Protein AF-A0A7C4B6D2-F1 (afdb_monomer_lite)

Radius of gyration: 28.04 Å; chains: 1; bounding box: 77×52×57 Å

Foldseek 3Di:
DFAPPDDDVNHTFDFQQDKDAAPPQDDPPDDDAPDDAPSIKGFHFAAQADDDPNTHTHAFQGWIFGRDPPDTDRPDTDHDDDDDHDHHPPPDPPPPPDPDPPVVVCVVPVPDDPPPPPPPPDDDDDD

Structure (mmCIF, N/CA/C/O backbone):
data_AF-A0A7C4B6D2-F1
#
_entry.id   AF-A0A7C4B6D2-F1
#
loop_
_atom_site.group_PDB
_atom_site.id
_atom_site.type_symbol
_atom_site.label_atom_id
_atom_site.label_alt_id
_atom_site.label_comp_id
_atom_site.label_asym_id
_atom_site.label_entity_id
_atom_site.label_seq_id
_atom_site.pdbx_PDB_ins_code
_atom_site.Cartn_x
_atom_site.Cartn_y
_atom_site.Cartn_z
_atom_site.occupancy
_atom_site.B_iso_or_equiv
_atom_site.auth_seq_id
_atom_site.auth_comp_id
_atom_site.auth_asym_id
_atom_site.auth_atom_id
_atom_site.pdbx_PDB_model_num
ATOM 1 N N . ASN A 1 1 ? 10.172 4.497 3.720 1.00 86.62 1 ASN A N 1
ATOM 2 C CA . ASN A 1 1 ? 9.063 5.430 4.015 1.00 86.62 1 ASN A CA 1
ATOM 3 C C . ASN A 1 1 ? 7.907 4.630 4.602 1.00 86.62 1 ASN A C 1
ATOM 5 O O . ASN A 1 1 ? 7.145 4.044 3.848 1.00 86.62 1 ASN A O 1
ATOM 9 N N . LEU A 1 2 ? 7.855 4.500 5.924 1.00 96.38 2 LEU A N 1
ATOM 10 C CA . LEU A 1 2 ? 6.831 3.756 6.673 1.00 96.38 2 LEU A CA 1
ATOM 11 C C . LEU A 1 2 ? 6.371 4.638 7.842 1.00 96.38 2 LEU A C 1
ATOM 13 O O . LEU A 1 2 ? 7.036 5.631 8.148 1.00 96.38 2 LEU A O 1
ATOM 17 N N . SER A 1 3 ? 5.253 4.298 8.480 1.00 97.19 3 SER A N 1
ATOM 18 C CA . SER A 1 3 ? 4.819 4.985 9.702 1.00 97.19 3 SER A CA 1
ATOM 19 C C . SER A 1 3 ? 5.850 4.819 10.826 1.00 97.19 3 SER A C 1
ATOM 21 O O . SER A 1 3 ? 6.390 3.735 11.014 1.00 97.19 3 SER A O 1
ATOM 23 N N . SER A 1 4 ? 6.131 5.878 11.584 1.00 96.62 4 SER A N 1
ATOM 24 C CA . SER A 1 4 ? 7.068 5.839 12.719 1.00 96.62 4 SER A CA 1
ATOM 25 C C . SER A 1 4 ? 6.418 5.423 14.042 1.00 96.62 4 SER A C 1
ATOM 27 O O . SER A 1 4 ? 7.124 5.105 14.994 1.00 96.62 4 SER A O 1
ATOM 29 N N . ASN A 1 5 ? 5.089 5.455 14.118 1.00 96.69 5 ASN A N 1
ATOM 30 C CA . ASN A 1 5 ? 4.327 5.339 15.363 1.00 96.69 5 ASN A CA 1
ATOM 31 C C . ASN A 1 5 ? 3.105 4.416 15.259 1.00 96.69 5 ASN A C 1
ATOM 33 O O . ASN A 1 5 ? 2.573 4.009 16.289 1.00 96.69 5 ASN A O 1
ATOM 37 N N . VAL A 1 6 ? 2.657 4.066 14.052 1.00 96.88 6 VAL A N 1
ATOM 38 C CA . VAL A 1 6 ? 1.595 3.079 13.848 1.00 96.88 6 VAL A CA 1
ATOM 39 C C . VAL A 1 6 ? 2.225 1.772 13.401 1.00 96.88 6 VAL A C 1
ATOM 41 O O . VAL A 1 6 ? 2.854 1.689 12.343 1.00 96.88 6 VAL A O 1
ATOM 44 N N . PHE A 1 7 ? 2.026 0.744 14.219 1.00 97.81 7 PHE A N 1
ATOM 45 C CA . PHE A 1 7 ? 2.547 -0.592 13.985 1.00 97.81 7 PHE A CA 1
ATOM 46 C C . PHE A 1 7 ? 1.395 -1.565 13.745 1.00 97.81 7 PHE A C 1
ATOM 48 O O . PHE A 1 7 ? 0.443 -1.615 14.521 1.00 97.81 7 PHE A O 1
ATOM 55 N N . ILE A 1 8 ? 1.497 -2.365 12.688 1.00 96.69 8 ILE A N 1
ATOM 56 C CA . ILE A 1 8 ? 0.606 -3.491 12.410 1.00 96.69 8 ILE A CA 1
ATOM 57 C C . ILE A 1 8 ? 1.403 -4.753 12.712 1.00 96.69 8 ILE A C 1
ATOM 59 O O . ILE A 1 8 ? 2.448 -4.991 12.110 1.00 96.69 8 ILE A O 1
ATOM 63 N N . GLU A 1 9 ? 0.946 -5.522 13.701 1.00 96.69 9 GLU A N 1
ATOM 64 C CA . GLU A 1 9 ? 1.646 -6.724 14.184 1.00 96.69 9 GLU A CA 1
ATOM 65 C C . GLU A 1 9 ? 3.117 -6.458 14.562 1.00 96.69 9 GLU A C 1
ATOM 67 O O . GLU A 1 9 ? 4.019 -7.235 14.258 1.00 96.69 9 GLU A O 1
ATOM 72 N N . GLY A 1 10 ? 3.371 -5.313 15.204 1.00 96.62 10 GLY A N 1
ATOM 73 C CA . GLY A 1 10 ? 4.712 -4.910 15.636 1.00 96.62 10 GLY A CA 1
ATOM 74 C C . GLY A 1 10 ? 5.618 -4.382 14.518 1.00 96.62 10 GLY A C 1
ATOM 75 O O . GLY A 1 10 ? 6.760 -4.021 14.793 1.00 96.62 10 GLY A O 1
ATOM 76 N N . LYS A 1 11 ? 5.136 -4.289 13.270 1.00 96.94 11 LYS A N 1
ATOM 77 C CA . LYS A 1 11 ? 5.890 -3.733 12.137 1.00 96.94 11 LYS A CA 1
ATOM 78 C C . LYS A 1 11 ? 5.353 -2.360 11.728 1.00 96.94 11 LYS A C 1
ATOM 80 O O . LYS A 1 11 ? 4.138 -2.178 11.723 1.00 96.94 11 LYS A O 1
ATOM 85 N N . PRO A 1 12 ? 6.221 -1.405 11.351 1.00 97.88 12 PRO A N 1
ATOM 86 C CA . PRO A 1 12 ? 5.804 -0.109 10.820 1.00 97.88 12 PRO A CA 1
ATOM 87 C C . PRO A 1 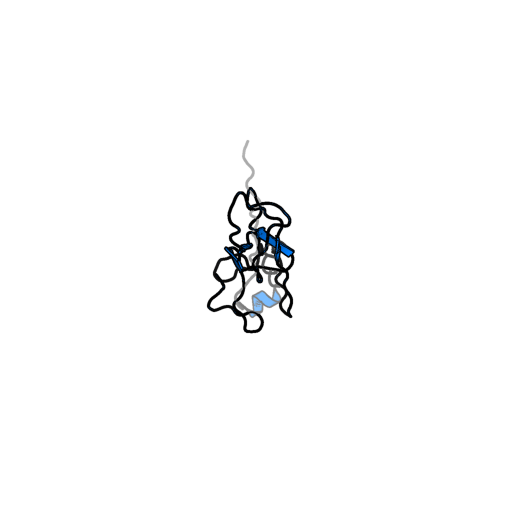12 ? 4.778 -0.240 9.689 1.00 97.88 12 PRO A C 1
ATOM 89 O O . PRO A 1 12 ? 5.027 -0.929 8.697 1.00 97.88 12 PRO A O 1
ATOM 92 N N . ALA A 1 13 ? 3.633 0.427 9.820 1.00 97.88 13 ALA A N 1
ATOM 93 C CA . ALA A 1 13 ? 2.576 0.356 8.821 1.00 97.88 13 ALA A CA 1
ATOM 94 C C . ALA A 1 13 ? 2.987 1.038 7.50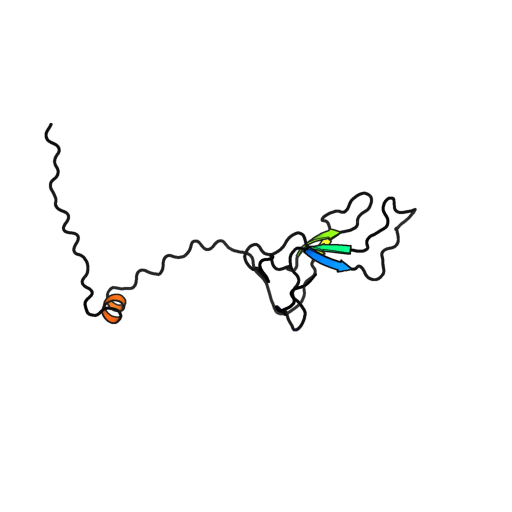3 1.00 97.88 13 ALA A C 1
ATOM 96 O O . ALA A 1 13 ? 3.576 2.126 7.500 1.00 97.88 13 ALA A O 1
ATOM 97 N N . ALA A 1 14 ? 2.648 0.407 6.378 1.00 98.12 14 ALA A N 1
ATOM 98 C CA . ALA A 1 14 ? 2.846 0.964 5.045 1.00 98.12 14 ALA A CA 1
ATOM 99 C C . ALA A 1 14 ? 1.671 1.863 4.633 1.00 98.12 14 ALA A C 1
ATOM 101 O O . ALA A 1 14 ? 0.514 1.622 4.983 1.00 98.12 14 ALA A O 1
ATOM 102 N N . THR A 1 15 ? 1.975 2.901 3.863 1.00 98.00 15 THR A N 1
ATOM 103 C CA . THR A 1 15 ? 1.017 3.883 3.347 1.00 98.00 15 THR A CA 1
ATOM 104 C C . THR A 1 15 ? 1.334 4.206 1.891 1.00 98.00 15 THR A C 1
ATOM 106 O O . THR A 1 15 ? 2.325 3.732 1.324 1.00 98.00 15 THR A O 1
ATOM 109 N N . VAL A 1 16 ? 0.508 5.028 1.249 1.00 97.81 16 VAL A N 1
ATOM 110 C CA . VAL A 1 16 ? 0.860 5.602 -0.055 1.00 97.81 16 VAL A CA 1
ATOM 111 C C . VAL A 1 16 ? 2.210 6.325 0.032 1.00 97.81 16 VAL A C 1
ATOM 113 O O . VAL A 1 16 ? 2.495 7.070 0.973 1.00 97.81 16 VAL A O 1
ATOM 116 N N . ASN A 1 17 ? 3.045 6.104 -0.984 1.00 97.25 17 ASN A N 1
ATOM 117 C CA . ASN A 1 17 ? 4.465 6.457 -1.074 1.00 97.25 17 ASN A CA 1
ATOM 118 C C . ASN A 1 17 ? 5.429 5.615 -0.225 1.00 97.25 17 ASN A C 1
ATOM 120 O O . ASN A 1 17 ? 6.624 5.932 -0.184 1.00 97.25 17 ASN A O 1
ATOM 124 N N . SER A 1 18 ? 4.979 4.541 0.426 1.00 98.19 18 SER A N 1
ATOM 125 C CA . SER A 1 18 ? 5.900 3.516 0.923 1.00 98.19 18 SER A CA 1
ATOM 126 C C . SER A 1 18 ? 6.641 2.840 -0.230 1.00 98.19 18 SER A C 1
ATOM 128 O O . SER A 1 18 ? 6.117 2.719 -1.338 1.00 98.19 18 SER A O 1
ATOM 130 N N . ILE A 1 19 ? 7.885 2.435 0.040 1.00 96.81 19 ILE A N 1
ATOM 131 C CA . ILE A 1 19 ? 8.805 1.866 -0.950 1.00 96.81 19 ILE A CA 1
ATOM 132 C C . ILE A 1 19 ? 9.134 0.436 -0.534 1.00 96.81 19 ILE A C 1
ATOM 134 O O . ILE A 1 19 ? 9.568 0.212 0.596 1.00 96.81 19 ILE A O 1
ATOM 138 N N . ALA A 1 20 ? 8.950 -0.496 -1.460 1.00 93.50 20 ALA A N 1
ATOM 139 C CA . ALA A 1 20 ? 9.509 -1.836 -1.415 1.00 93.50 20 ALA A CA 1
ATOM 140 C C . ALA A 1 20 ? 10.785 -1.875 -2.263 1.00 93.50 20 ALA A C 1
ATOM 142 O O . ALA A 1 20 ? 10.846 -1.246 -3.321 1.00 93.50 20 ALA A O 1
ATOM 143 N N . ILE A 1 21 ? 11.790 -2.613 -1.798 1.00 92.44 21 ILE A N 1
ATOM 144 C CA . ILE A 1 21 ? 13.038 -2.844 -2.528 1.00 92.44 21 ILE A CA 1
ATOM 145 C C . ILE A 1 21 ? 13.039 -4.305 -2.962 1.00 92.44 21 ILE A C 1
ATOM 147 O O . ILE A 1 21 ? 12.874 -5.200 -2.132 1.00 92.44 21 ILE A O 1
ATOM 151 N N . ASN A 1 22 ? 13.198 -4.545 -4.258 1.00 87.88 22 ASN A N 1
ATOM 152 C CA . ASN A 1 22 ? 13.299 -5.888 -4.800 1.00 87.88 22 ASN A CA 1
ATOM 153 C C . ASN A 1 22 ? 14.602 -6.546 -4.329 1.00 87.88 22 ASN A C 1
ATOM 155 O O . ASN A 1 22 ? 15.672 -5.944 -4.422 1.00 87.88 22 ASN A O 1
ATOM 159 N N . THR A 1 23 ? 14.507 -7.769 -3.809 1.00 83.69 23 THR A N 1
ATOM 160 C CA . THR A 1 23 ? 15.654 -8.549 -3.328 1.00 83.69 23 THR A CA 1
ATOM 161 C C . THR A 1 23 ? 15.471 -10.012 -3.753 1.00 83.69 23 THR A C 1
ATOM 163 O O . THR A 1 23 ? 14.515 -10.637 -3.292 1.00 83.69 23 THR A O 1
ATOM 166 N N . PRO A 1 24 ? 16.356 -10.580 -4.597 1.00 82.06 24 PRO A N 1
ATOM 167 C CA . PRO A 1 24 ? 17.528 -9.945 -5.209 1.00 82.06 24 PRO A CA 1
ATOM 168 C C . PRO A 1 24 ? 17.147 -8.885 -6.266 1.00 82.06 24 PRO A C 1
ATOM 170 O O . PRO A 1 24 ? 16.022 -8.906 -6.771 1.00 82.06 24 PRO A O 1
ATOM 173 N N . PRO A 1 25 ? 18.062 -7.959 -6.619 1.00 79.88 25 PRO A N 1
ATOM 174 C CA . PRO A 1 25 ? 17.876 -7.058 -7.755 1.00 79.88 25 PRO A CA 1
ATOM 175 C C . PRO A 1 25 ? 17.514 -7.847 -9.015 1.00 79.88 25 PRO A C 1
ATOM 177 O O . PRO A 1 25 ? 18.101 -8.902 -9.266 1.00 79.88 25 PRO A O 1
ATOM 180 N N . HIS A 1 26 ? 16.542 -7.375 -9.798 1.00 71.81 26 HIS A N 1
ATOM 181 C CA . HIS A 1 26 ? 16.168 -8.112 -11.001 1.00 71.81 26 HIS A CA 1
ATOM 182 C C . HIS A 1 26 ? 17.235 -7.919 -12.089 1.00 71.81 26 HIS A C 1
ATOM 184 O O . HIS A 1 26 ? 17.832 -6.851 -12.227 1.00 71.81 26 HIS A O 1
ATOM 190 N N . ILE A 1 27 ? 17.472 -8.978 -12.855 1.00 71.44 27 ILE A N 1
ATOM 191 C CA . ILE A 1 27 ? 18.415 -9.032 -13.977 1.00 71.44 27 ILE A CA 1
ATOM 192 C C . ILE A 1 27 ? 17.567 -9.008 -15.258 1.00 71.44 27 ILE A C 1
ATOM 194 O O . ILE A 1 27 ? 16.475 -9.589 -15.248 1.00 71.44 27 ILE A O 1
ATOM 198 N N . PRO A 1 28 ? 17.990 -8.328 -16.339 1.00 68.38 28 PRO A N 1
ATOM 199 C CA . PRO A 1 28 ? 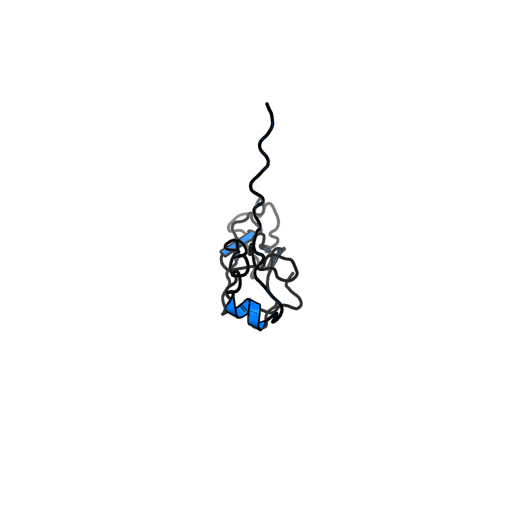17.167 -8.252 -17.533 1.00 68.38 28 PRO A CA 1
ATOM 200 C C . PRO A 1 28 ? 17.004 -9.662 -18.125 1.00 68.38 28 PRO A C 1
ATOM 202 O O . PRO A 1 28 ? 17.991 -10.396 -18.215 1.00 68.38 28 PRO A O 1
ATOM 205 N N . PRO A 1 29 ? 15.786 -10.062 -18.539 1.00 69.00 29 PRO A N 1
ATOM 206 C CA . PRO A 1 29 ? 15.543 -11.381 -19.130 1.00 69.00 29 PRO A CA 1
ATOM 207 C C . PRO A 1 29 ? 16.291 -11.587 -20.461 1.00 69.00 29 PRO A C 1
ATOM 209 O O . PRO A 1 29 ? 16.457 -12.720 -20.904 1.00 69.00 29 PRO A O 1
ATOM 212 N N . GLY A 1 30 ? 16.778 -10.506 -21.077 1.00 69.38 30 GLY A N 1
ATOM 213 C CA . GLY A 1 30 ? 17.708 -10.508 -22.201 1.00 69.38 30 GLY A CA 1
ATOM 214 C C . GLY A 1 30 ? 18.132 -9.082 -22.564 1.00 69.38 30 GLY A C 1
ATOM 215 O O . GLY A 1 30 ? 17.399 -8.130 -22.301 1.00 69.38 30 GLY A O 1
ATOM 216 N N . GLY A 1 31 ? 19.314 -8.929 -23.167 1.00 75.00 31 GLY A N 1
ATOM 217 C CA . GLY A 1 31 ? 19.853 -7.625 -23.568 1.00 75.00 31 GLY A CA 1
ATOM 218 C C . GLY A 1 31 ? 20.290 -6.736 -22.395 1.00 75.00 31 GLY A C 1
ATOM 219 O O . GLY A 1 31 ? 20.610 -7.218 -21.310 1.00 75.00 31 GLY A O 1
ATOM 220 N N . MET A 1 32 ? 20.334 -5.427 -22.639 1.00 75.94 32 MET A N 1
ATOM 221 C CA . MET A 1 32 ? 20.634 -4.398 -21.640 1.00 75.94 32 MET A CA 1
ATOM 222 C C . MET A 1 32 ? 19.385 -3.566 -21.357 1.00 75.94 32 MET A C 1
ATOM 224 O O . MET A 1 32 ? 18.583 -3.339 -22.260 1.00 75.94 32 MET A O 1
ATOM 228 N N . PHE A 1 33 ? 19.233 -3.096 -20.120 1.00 78.94 33 PHE A N 1
ATOM 229 C CA . PHE A 1 33 ? 18.197 -2.118 -19.804 1.00 78.94 33 PHE A CA 1
ATOM 230 C C . PHE A 1 33 ? 18.440 -0.811 -20.553 1.00 78.94 33 PHE A C 1
ATOM 232 O O . PHE A 1 33 ? 19.581 -0.346 -20.616 1.00 78.94 33 PHE A O 1
ATOM 239 N N . GLN A 1 34 ? 17.374 -0.176 -21.036 1.00 84.31 34 GLN A N 1
ATOM 240 C CA . GLN A 1 34 ? 17.465 1.207 -21.509 1.00 84.31 34 GLN A CA 1
ATOM 241 C C . GLN A 1 34 ? 17.611 2.158 -20.316 1.00 84.31 34 GLN A C 1
ATOM 243 O O . GLN A 1 34 ? 18.426 3.080 -20.344 1.00 84.31 34 GLN A O 1
ATOM 248 N N . LYS A 1 35 ? 16.871 1.894 -19.232 1.00 82.62 35 LYS A N 1
ATOM 249 C CA . LYS A 1 35 ? 16.973 2.594 -17.946 1.00 82.62 35 LYS A CA 1
ATOM 250 C C . LYS A 1 35 ? 17.512 1.658 -16.855 1.00 82.62 35 LYS A C 1
ATOM 252 O O . LYS A 1 35 ? 16.885 0.635 -16.589 1.00 82.62 35 LYS A O 1
ATOM 257 N N . PRO A 1 36 ? 18.599 2.013 -16.139 1.00 83.88 36 PRO A N 1
ATOM 258 C CA . PRO A 1 36 ? 19.075 1.216 -15.010 1.00 83.88 36 PRO A CA 1
ATOM 259 C C . PRO A 1 36 ? 17.949 0.927 -13.998 1.00 83.88 36 PRO A C 1
ATOM 261 O O . PRO A 1 36 ? 17.222 1.853 -13.615 1.00 83.88 36 PRO A O 1
ATOM 264 N N . PRO A 1 37 ? 17.783 -0.327 -13.542 1.00 87.56 37 PRO A N 1
ATOM 265 C CA . PRO A 1 37 ? 16.656 -0.700 -12.704 1.00 87.56 37 PRO A CA 1
ATOM 266 C C . PRO A 1 37 ? 16.829 -0.093 -11.315 1.00 87.56 37 PRO A C 1
ATOM 268 O O . PRO A 1 37 ? 17.804 -0.365 -10.612 1.00 87.56 37 PRO A O 1
ATOM 271 N N . SER A 1 38 ? 15.852 0.699 -10.871 1.00 90.44 38 SER A N 1
ATOM 272 C CA . SER A 1 38 ? 15.869 1.219 -9.498 1.00 90.44 38 SER A CA 1
ATOM 273 C C . SER A 1 38 ? 15.629 0.122 -8.460 1.00 90.44 38 SER A C 1
ATOM 275 O O . SER A 1 38 ? 15.898 0.335 -7.281 1.00 90.44 38 SER A O 1
ATOM 277 N N . ASN A 1 39 ? 15.132 -1.048 -8.887 1.00 91.31 39 ASN A N 1
ATOM 278 C CA . ASN A 1 39 ? 14.755 -2.166 -8.021 1.00 91.31 39 ASN A CA 1
ATOM 279 C C . ASN A 1 39 ? 13.753 -1.757 -6.936 1.00 91.31 39 ASN A C 1
ATOM 281 O O . ASN A 1 39 ? 13.739 -2.319 -5.844 1.00 91.31 39 ASN A O 1
ATOM 285 N N . GLN A 1 40 ? 12.913 -0.767 -7.227 1.00 93.12 40 GLN A N 1
ATOM 286 C CA . GLN A 1 40 ? 11.939 -0.237 -6.287 1.00 93.12 40 GLN A CA 1
ATOM 287 C C . GLN A 1 40 ? 10.512 -0.410 -6.801 1.00 93.12 40 GLN A C 1
ATOM 289 O O . GLN A 1 40 ? 10.239 -0.342 -8.003 1.00 93.12 40 GLN A O 1
ATOM 294 N N . GLY A 1 41 ? 9.602 -0.615 -5.854 1.00 94.94 41 GLY A N 1
ATOM 295 C CA . GLY A 1 41 ? 8.164 -0.481 -6.034 1.00 94.94 41 GLY A CA 1
ATOM 296 C C . GLY A 1 41 ? 7.631 0.576 -5.075 1.00 94.94 41 GLY A C 1
ATOM 297 O O . GLY A 1 41 ? 7.907 0.508 -3.878 1.00 94.94 41 GLY A O 1
ATOM 298 N N . LYS A 1 42 ? 6.875 1.554 -5.573 1.00 97.56 42 LYS A N 1
ATOM 299 C CA . LYS A 1 42 ? 6.247 2.597 -4.752 1.00 97.56 42 LYS A CA 1
ATOM 300 C C . LYS A 1 42 ? 4.741 2.400 -4.721 1.00 97.56 42 LYS A C 1
ATOM 302 O O . LYS A 1 42 ? 4.105 2.373 -5.768 1.00 97.56 42 LYS A O 1
ATOM 307 N N . ILE A 1 43 ? 4.159 2.323 -3.532 1.00 98.38 43 ILE A N 1
ATOM 308 C CA . ILE A 1 43 ? 2.703 2.240 -3.371 1.00 98.38 43 ILE A CA 1
ATOM 309 C C . ILE A 1 43 ? 2.081 3.567 -3.820 1.00 98.38 43 ILE A C 1
ATOM 311 O O . ILE A 1 43 ? 2.475 4.625 -3.325 1.00 98.38 43 ILE A O 1
ATOM 315 N N . ILE A 1 44 ? 1.136 3.521 -4.760 1.00 98.12 44 ILE A N 1
ATOM 316 C CA . ILE A 1 44 ? 0.479 4.717 -5.324 1.00 98.12 44 ILE A CA 1
ATOM 317 C C . ILE A 1 44 ? -1.030 4.753 -5.080 1.00 98.12 44 ILE A C 1
ATOM 319 O O . ILE A 1 44 ? -1.637 5.810 -5.207 1.00 98.12 44 ILE A O 1
ATOM 323 N N . VAL A 1 45 ? -1.621 3.622 -4.699 1.00 96.88 45 VAL A N 1
ATOM 324 C CA . VAL A 1 45 ? -3.020 3.508 -4.275 1.00 96.88 45 VAL A CA 1
ATOM 325 C C . VAL A 1 45 ? -3.042 3.015 -2.829 1.00 96.88 45 VAL A C 1
ATOM 327 O O . VAL A 1 45 ? -2.167 2.252 -2.430 1.00 96.88 45 VAL A O 1
ATOM 330 N N . GLY A 1 46 ? -4.007 3.482 -2.043 1.00 96.00 46 GLY A N 1
ATOM 331 C CA . GLY A 1 46 ? -4.226 3.073 -0.657 1.00 96.00 46 GLY A CA 1
ATOM 332 C C . GLY A 1 46 ? -5.712 3.103 -0.316 1.00 96.00 46 GLY A C 1
ATOM 333 O O . GLY A 1 46 ? -6.549 3.277 -1.202 1.00 96.00 46 GLY A O 1
ATOM 334 N N . SER A 1 47 ? -6.031 2.982 0.970 1.00 95.88 47 SER A N 1
ATOM 335 C CA . SER A 1 47 ? -7.404 3.056 1.471 1.00 95.88 47 SER A CA 1
ATOM 336 C C . SER A 1 47 ? -8.060 4.415 1.214 1.00 95.88 47 SER A C 1
ATOM 338 O O . SER A 1 47 ? -7.447 5.461 1.427 1.00 95.88 47 SER A O 1
ATOM 340 N N . THR A 1 48 ? -9.339 4.418 0.843 1.00 92.62 48 THR A N 1
ATOM 341 C CA . THR A 1 48 ? -10.141 5.654 0.740 1.00 92.62 48 THR A CA 1
ATOM 342 C C . THR A 1 48 ? -10.752 6.121 2.064 1.00 92.62 48 THR A C 1
ATOM 344 O O . THR A 1 48 ? -11.378 7.180 2.097 1.00 92.62 48 THR A O 1
ATOM 347 N N . GLY A 1 49 ? -10.617 5.344 3.145 1.00 91.56 49 GLY A N 1
ATOM 348 C CA . GLY A 1 49 ? -11.284 5.618 4.429 1.00 91.56 49 GLY A CA 1
ATOM 349 C C . GLY A 1 49 ? -10.425 5.503 5.670 1.00 91.56 49 GLY A C 1
ATOM 350 O O . GLY A 1 49 ? -10.783 6.039 6.716 1.00 91.56 49 GLY A O 1
ATOM 351 N N . VAL A 1 50 ? -9.286 4.826 5.570 1.00 94.81 50 VAL A N 1
ATOM 352 C CA . VAL A 1 50 ? -8.362 4.642 6.683 1.00 94.81 50 VAL A CA 1
ATOM 353 C C . VAL A 1 50 ? -7.046 5.322 6.351 1.00 94.81 50 VAL A C 1
ATOM 355 O O . VAL A 1 50 ? -6.351 4.965 5.397 1.00 94.81 50 VAL A O 1
ATOM 358 N N . PHE A 1 51 ? -6.691 6.289 7.187 1.00 95.19 51 PHE A N 1
ATOM 359 C CA . PHE A 1 51 ? -5.472 7.066 7.052 1.00 95.19 51 PHE A CA 1
ATOM 360 C C . PHE A 1 51 ? -4.545 6.758 8.221 1.00 95.19 51 PHE A C 1
ATOM 362 O O . PHE A 1 51 ? -4.966 6.692 9.374 1.00 95.19 51 PHE A O 1
ATOM 369 N N . ILE A 1 52 ? -3.268 6.566 7.912 1.00 95.31 52 ILE A N 1
ATOM 370 C CA . ILE A 1 52 ? -2.195 6.405 8.886 1.00 95.31 52 ILE A CA 1
ATOM 371 C C . ILE A 1 52 ? -1.247 7.574 8.672 1.00 95.31 52 ILE A C 1
ATOM 373 O O . ILE A 1 52 ? -0.655 7.704 7.600 1.00 95.31 52 ILE A O 1
ATOM 377 N N . ASN A 1 53 ? -1.103 8.423 9.689 1.00 92.69 53 ASN A N 1
ATOM 378 C CA . ASN A 1 53 ? -0.317 9.659 9.613 1.00 92.69 53 ASN A CA 1
ATOM 379 C C . ASN A 1 53 ? -0.722 10.512 8.399 1.00 92.69 53 ASN A C 1
ATOM 381 O O . ASN A 1 53 ? 0.126 10.878 7.583 1.00 92.69 53 ASN A O 1
ATOM 385 N N . ASP A 1 54 ? -2.034 10.722 8.246 1.00 94.44 54 ASP A N 1
ATOM 386 C CA . ASP A 1 54 ? -2.666 11.501 7.171 1.00 94.44 54 ASP A CA 1
ATOM 387 C C . ASP A 1 54 ? -2.402 10.986 5.748 1.00 94.44 54 ASP A C 1
ATOM 389 O O . ASP A 1 54 ? -2.644 11.675 4.757 1.00 94.44 54 ASP A O 1
ATOM 393 N N . LYS A 1 55 ? -1.928 9.744 5.619 1.00 95.69 55 LYS A N 1
ATOM 394 C CA . LYS A 1 55 ? -1.698 9.081 4.334 1.00 95.69 55 LYS A CA 1
ATOM 395 C C . LYS A 1 55 ? -2.617 7.873 4.197 1.00 95.69 55 LYS A C 1
ATOM 397 O O . LYS A 1 55 ? -2.756 7.127 5.168 1.00 95.69 55 LYS A O 1
ATOM 402 N N . PRO A 1 56 ? -3.195 7.629 3.007 1.00 96.94 56 PRO A N 1
ATOM 403 C CA . PRO A 1 56 ? -3.961 6.416 2.744 1.00 96.94 56 PRO A CA 1
ATOM 404 C C . PRO A 1 56 ? -3.175 5.167 3.159 1.00 96.94 56 PRO A C 1
ATOM 406 O O . PRO A 1 56 ? -2.024 4.984 2.740 1.00 96.94 56 PRO A O 1
ATOM 409 N N . ALA A 1 57 ? -3.774 4.331 4.005 1.00 97.69 57 ALA A N 1
ATOM 410 C CA . ALA A 1 57 ? -3.145 3.103 4.475 1.00 97.69 57 ALA A CA 1
ATOM 411 C C . ALA A 1 57 ? -3.037 2.080 3.337 1.00 97.69 57 ALA A C 1
ATOM 413 O O . ALA A 1 57 ? -3.982 1.917 2.567 1.00 97.69 57 ALA A O 1
ATOM 414 N N . ALA A 1 58 ? -1.898 1.395 3.222 1.00 97.94 58 ALA A N 1
ATOM 415 C CA . ALA 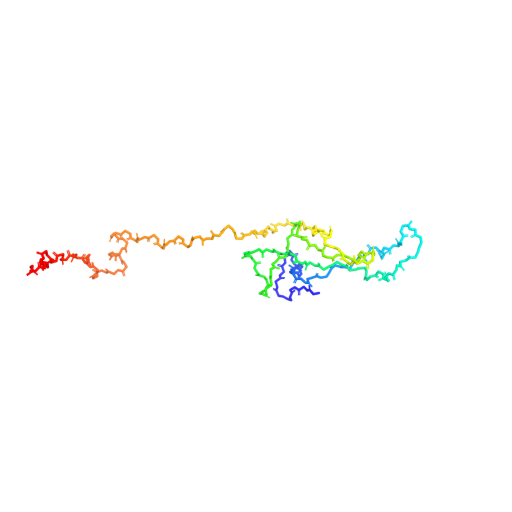A 1 58 ? -1.707 0.370 2.201 1.00 97.94 58 ALA A CA 1
ATOM 416 C C . ALA A 1 58 ? -2.381 -0.952 2.595 1.00 97.94 58 ALA A C 1
ATOM 418 O O . ALA A 1 58 ? -2.380 -1.343 3.765 1.00 97.94 58 ALA A O 1
ATOM 419 N N . ARG A 1 59 ? -2.919 -1.662 1.607 1.00 97.00 59 ARG A N 1
ATOM 420 C CA . ARG A 1 59 ? -3.713 -2.886 1.761 1.00 97.00 59 ARG A CA 1
ATOM 421 C C . ARG A 1 59 ? -3.302 -3.936 0.742 1.00 97.00 59 ARG A C 1
ATOM 423 O O . ARG A 1 59 ? -2.641 -3.637 -0.249 1.00 97.00 59 ARG A O 1
ATOM 430 N N . SER A 1 60 ? -3.744 -5.173 0.960 1.00 96.75 60 SER A N 1
ATOM 431 C CA . SER A 1 60 ? -3.572 -6.229 -0.039 1.00 96.75 60 SER A CA 1
ATOM 432 C C . SER A 1 60 ? -4.298 -5.858 -1.335 1.00 96.75 60 SER A C 1
ATOM 434 O O . SER A 1 60 ? -5.455 -5.445 -1.303 1.00 96.75 60 SER A O 1
ATOM 436 N N . GLY A 1 61 ? -3.614 -5.995 -2.468 1.00 95.81 61 GLY A N 1
ATOM 437 C CA . GLY A 1 61 ? -4.126 -5.657 -3.795 1.00 95.81 61 GLY A CA 1
ATOM 438 C C . GLY A 1 61 ? -3.954 -4.193 -4.208 1.00 95.81 61 GLY A C 1
ATOM 439 O O . GLY A 1 61 ? -4.168 -3.882 -5.381 1.00 95.81 61 GLY A O 1
ATOM 440 N N . ASP A 1 62 ? -3.520 -3.302 -3.311 1.00 97.62 62 ASP A N 1
ATOM 441 C CA . ASP A 1 62 ? -3.266 -1.910 -3.684 1.00 97.62 62 ASP A CA 1
ATOM 442 C C . ASP A 1 62 ? -2.159 -1.822 -4.742 1.00 97.62 62 ASP A C 1
ATOM 444 O O . ASP A 1 62 ? -1.202 -2.602 -4.770 1.00 97.62 62 ASP A O 1
ATOM 448 N N . THR A 1 63 ? -2.305 -0.870 -5.659 1.00 98.12 63 THR A N 1
ATOM 449 C CA . THR A 1 63 ? -1.406 -0.755 -6.807 1.00 98.12 63 THR A CA 1
ATOM 450 C C . THR A 1 63 ? -0.089 -0.085 -6.426 1.00 98.12 63 THR A C 1
ATOM 452 O O . THR A 1 63 ? -0.060 0.959 -5.765 1.00 98.12 63 THR A O 1
ATOM 455 N N . ALA A 1 64 ? 1.006 -0.672 -6.907 1.00 97.75 64 ALA A N 1
ATOM 456 C CA . ALA A 1 64 ? 2.349 -0.128 -6.800 1.00 97.75 64 ALA A CA 1
ATOM 457 C C . ALA A 1 64 ? 2.927 0.178 -8.187 1.00 97.75 64 ALA A C 1
ATOM 459 O O . ALA A 1 64 ? 2.818 -0.621 -9.118 1.00 97.75 64 ALA A O 1
ATOM 460 N N . LEU A 1 65 ? 3.567 1.338 -8.301 1.00 97.31 65 LEU A N 1
ATOM 461 C CA . LEU A 1 65 ? 4.389 1.719 -9.439 1.00 97.31 65 LEU A CA 1
ATOM 462 C C . LEU A 1 65 ? 5.732 0.994 -9.338 1.00 97.31 65 LEU A C 1
ATOM 464 O O . LEU A 1 65 ? 6.412 1.122 -8.319 1.00 97.31 65 LEU A O 1
ATOM 468 N N . THR A 1 66 ? 6.110 0.236 -10.360 1.00 94.38 66 THR A N 1
ATOM 469 C CA . THR A 1 66 ? 7.328 -0.583 -10.370 1.00 94.38 66 THR A CA 1
ATOM 470 C C . THR A 1 66 ? 8.282 -0.164 -11.484 1.00 94.38 66 THR A C 1
ATOM 472 O O . THR A 1 66 ? 7.871 0.406 -12.495 1.00 94.38 66 THR A O 1
ATOM 475 N N . CYS A 1 67 ? 9.568 -0.451 -11.283 1.00 91.44 67 CYS A N 1
ATOM 476 C CA . CYS A 1 67 ? 10.688 -0.076 -12.150 1.00 91.44 67 CYS A CA 1
ATOM 477 C C . CYS A 1 67 ? 10.756 -0.858 -13.472 1.00 91.44 67 CYS A C 1
ATOM 479 O O . CYS A 1 67 ? 11.653 -1.666 -13.688 1.00 91.44 67 CYS A O 1
ATOM 481 N N . ASN A 1 68 ? 9.781 -0.626 -14.344 1.00 89.25 68 ASN A N 1
ATOM 482 C CA . ASN A 1 68 ? 9.718 -1.230 -15.671 1.00 89.25 68 ASN A CA 1
ATOM 483 C C . ASN A 1 68 ? 10.571 -0.428 -16.666 1.00 89.25 68 ASN A C 1
ATOM 485 O O . ASN A 1 68 ? 10.812 0.765 -16.480 1.00 89.25 68 ASN A O 1
ATOM 489 N N . ASP A 1 69 ? 10.997 -1.096 -17.735 1.00 85.56 69 ASP A N 1
ATOM 490 C CA . ASP A 1 69 ? 11.758 -0.521 -18.847 1.00 85.56 69 ASP A CA 1
ATOM 491 C C . ASP A 1 69 ? 10.846 -0.495 -20.090 1.00 85.56 69 ASP A C 1
ATOM 493 O O . ASP A 1 69 ? 10.226 -1.523 -20.383 1.00 85.56 69 ASP A O 1
ATOM 497 N N . PRO A 1 70 ? 10.684 0.636 -20.811 1.00 86.50 70 PRO A N 1
ATOM 498 C CA . PRO A 1 70 ? 11.411 1.912 -20.692 1.00 86.50 70 PRO A CA 1
ATOM 499 C C . PRO A 1 70 ? 10.888 2.888 -19.623 1.00 86.50 70 PRO A C 1
ATOM 501 O O . PRO A 1 70 ? 11.579 3.842 -19.262 1.00 86.50 70 PRO A O 1
ATOM 504 N N . VAL A 1 71 ? 9.663 2.698 -19.127 1.00 90.81 71 VAL A N 1
ATOM 505 C CA . VAL A 1 71 ? 9.013 3.619 -18.179 1.00 90.81 71 VAL A CA 1
ATOM 506 C C . VAL A 1 71 ? 8.405 2.824 -17.036 1.00 90.81 71 VAL A C 1
ATOM 508 O O . VAL A 1 71 ? 7.828 1.765 -17.263 1.00 90.81 71 VAL A O 1
ATOM 511 N N . ASP A 1 72 ? 8.490 3.360 -15.817 1.00 92.50 72 ASP A N 1
ATOM 512 C CA . ASP A 1 72 ? 7.874 2.754 -14.639 1.00 92.50 72 ASP A CA 1
ATOM 513 C C . ASP A 1 72 ? 6.360 2.583 -14.854 1.00 92.50 72 ASP A C 1
ATOM 515 O O . ASP A 1 72 ? 5.681 3.506 -15.311 1.00 92.50 72 ASP A O 1
ATOM 519 N N . THR A 1 73 ? 5.808 1.421 -14.500 1.00 94.56 73 THR A N 1
ATOM 520 C CA . THR A 1 73 ? 4.391 1.110 -14.742 1.00 94.56 73 THR A CA 1
ATOM 521 C C . THR A 1 73 ? 3.668 0.653 -13.472 1.00 94.56 73 THR A C 1
ATOM 523 O O . THR A 1 73 ? 4.272 0.055 -12.576 1.00 94.56 73 THR A O 1
ATOM 526 N N . PRO A 1 74 ? 2.358 0.939 -13.340 1.00 96.50 74 PRO A N 1
ATOM 527 C CA . PRO A 1 74 ? 1.557 0.617 -12.156 1.00 96.50 74 PRO A CA 1
ATOM 528 C C . PRO A 1 74 ? 1.047 -0.835 -12.173 1.00 96.50 74 PRO A C 1
ATOM 530 O O . PRO A 1 74 ? -0.130 -1.110 -11.935 1.00 96.50 74 PRO A O 1
ATOM 533 N N . VAL A 1 75 ? 1.926 -1.784 -12.487 1.00 95.44 75 VAL A N 1
ATOM 534 C CA . VAL A 1 75 ? 1.578 -3.211 -12.609 1.00 95.44 75 VAL A CA 1
ATOM 535 C C . VAL A 1 75 ? 1.766 -3.979 -11.303 1.00 95.44 75 VAL A C 1
ATOM 537 O O . VAL A 1 75 ? 1.199 -5.056 -11.132 1.00 95.44 75 VAL A O 1
ATOM 540 N N . GLY A 1 76 ? 2.507 -3.414 -10.346 1.00 95.44 76 GLY A N 1
ATOM 541 C CA . GLY A 1 76 ? 2.717 -4.019 -9.038 1.00 95.44 76 GLY A CA 1
ATOM 542 C C . GLY A 1 76 ? 1.436 -4.078 -8.208 1.00 95.44 76 GLY A C 1
ATOM 543 O O . GLY A 1 76 ? 0.543 -3.227 -8.322 1.00 95.44 76 GLY A O 1
ATOM 544 N N . LYS A 1 77 ? 1.361 -5.086 -7.340 1.00 97.06 77 LYS A N 1
ATOM 545 C CA . LYS A 1 77 ? 0.305 -5.241 -6.339 1.00 97.06 77 LYS A CA 1
ATOM 546 C C . LYS A 1 77 ? 0.939 -5.479 -4.980 1.00 97.06 77 LYS A C 1
ATOM 548 O O . LYS A 1 77 ? 1.876 -6.266 -4.855 1.00 97.06 77 LYS A O 1
ATOM 553 N N . VAL A 1 78 ? 0.440 -4.781 -3.972 1.00 96.75 78 VAL A N 1
ATOM 554 C CA . VAL A 1 78 ? 0.823 -5.010 -2.582 1.00 96.75 78 VAL A CA 1
ATOM 555 C C . VAL A 1 78 ? 0.293 -6.377 -2.167 1.00 96.75 78 VAL A C 1
ATOM 557 O O . VAL A 1 78 ? -0.898 -6.649 -2.285 1.00 96.75 78 VAL A O 1
ATOM 560 N N . VAL A 1 79 ? 1.173 -7.234 -1.661 1.00 95.75 79 VAL A N 1
ATOM 561 C CA . VAL A 1 79 ? 0.787 -8.491 -1.017 1.00 95.75 79 VAL A CA 1
ATOM 562 C C . VAL A 1 79 ? 0.872 -8.263 0.483 1.00 95.75 79 VAL A C 1
ATOM 564 O O . VAL A 1 79 ? 1.964 -8.089 1.022 1.00 95.75 79 VAL A O 1
ATOM 567 N N . ALA A 1 80 ? -0.278 -8.225 1.152 1.00 93.31 80 ALA A N 1
ATOM 568 C CA . ALA A 1 80 ? -0.347 -8.094 2.602 1.00 93.31 80 ALA A CA 1
ATOM 569 C C . ALA A 1 80 ? -0.914 -9.374 3.223 1.00 93.31 80 ALA A C 1
ATOM 571 O O . ALA A 1 80 ? -1.881 -9.946 2.721 1.00 93.31 80 ALA A O 1
ATOM 572 N N . VAL A 1 81 ? -0.306 -9.796 4.329 1.00 93.75 81 VAL A N 1
ATOM 573 C CA . VAL A 1 81 ? -0.736 -10.919 5.169 1.00 93.75 81 VAL A CA 1
ATOM 574 C C . VAL A 1 81 ? -0.749 -10.459 6.622 1.00 93.75 81 VAL A C 1
ATOM 576 O O . VAL A 1 81 ? 0.043 -9.594 6.996 1.00 93.75 81 VAL A O 1
ATOM 579 N N . GLY A 1 82 ? -1.639 -11.024 7.433 1.00 93.69 82 GLY A N 1
ATOM 580 C CA . GLY A 1 82 ? -1.748 -10.701 8.855 1.00 93.69 82 GLY A CA 1
ATOM 581 C C . GLY A 1 82 ? -3.186 -10.775 9.353 1.00 93.69 82 GLY A C 1
ATOM 582 O O . GLY A 1 82 ? -4.082 -11.242 8.649 1.00 93.69 82 GLY A O 1
ATOM 583 N N . LYS A 1 83 ? -3.402 -10.310 10.582 1.00 95.12 83 LYS A N 1
ATOM 584 C CA . LYS A 1 83 ? -4.706 -10.310 11.266 1.00 95.12 83 LYS A CA 1
ATOM 585 C C . LYS A 1 83 ? -5.499 -9.015 11.080 1.00 95.12 83 LYS A C 1
ATOM 587 O O . LYS A 1 83 ? -6.681 -8.975 11.409 1.00 95.12 83 LYS A O 1
ATOM 592 N N . VAL A 1 84 ? -4.857 -7.949 10.600 1.00 94.62 84 VAL A N 1
ATOM 593 C CA . VAL A 1 84 ? -5.479 -6.628 10.440 1.00 94.62 84 VAL A CA 1
ATOM 594 C C . VAL A 1 84 ? -5.961 -6.451 9.005 1.00 94.62 84 VAL A C 1
ATOM 596 O O . VAL A 1 84 ? -5.162 -6.430 8.072 1.00 94.62 84 VAL A O 1
ATOM 599 N N . PHE A 1 85 ? -7.271 -6.266 8.846 1.00 94.38 85 PHE A N 1
ATOM 600 C CA . PHE A 1 85 ? -7.905 -5.953 7.569 1.00 94.38 85 PHE A CA 1
ATOM 601 C C . PHE A 1 85 ? -8.308 -4.480 7.547 1.00 94.38 85 PHE A C 1
ATOM 603 O O . PHE A 1 85 ? -9.075 -4.022 8.391 1.00 94.38 85 PHE A O 1
ATOM 610 N N . ILE A 1 86 ? -7.780 -3.738 6.577 1.00 94.94 86 ILE A N 1
ATOM 611 C CA . ILE A 1 86 ? -8.070 -2.317 6.388 1.00 94.94 86 ILE A CA 1
ATOM 612 C C . ILE A 1 86 ? -9.108 -2.183 5.272 1.00 94.94 86 ILE A C 1
ATOM 614 O O . ILE A 1 86 ? -8.892 -2.656 4.156 1.00 94.94 86 ILE A O 1
ATOM 618 N N . GLY A 1 87 ? -10.241 -1.558 5.589 1.00 89.19 87 GLY A N 1
ATOM 619 C CA . GLY A 1 87 ? -11.360 -1.375 4.666 1.00 89.19 87 GLY A CA 1
ATOM 620 C C . GLY A 1 87 ? -11.237 -0.151 3.753 1.00 89.19 87 GLY A C 1
ATOM 621 O O . GLY A 1 87 ? -10.232 0.559 3.743 1.00 89.19 87 GLY A O 1
ATOM 622 N N . GLU A 1 88 ? -12.310 0.085 3.003 1.00 83.75 88 GLU A N 1
ATOM 623 C CA . GLU A 1 88 ? -12.604 1.339 2.302 1.00 83.75 88 GLU A CA 1
ATOM 624 C C . GLU A 1 88 ? -13.666 2.120 3.072 1.00 83.75 88 GLU A C 1
ATOM 626 O O . GLU A 1 88 ? -14.372 1.560 3.918 1.00 83.75 88 GLU A O 1
ATOM 631 N N . THR A 1 89 ? -13.865 3.387 2.718 1.00 70.19 89 THR A N 1
ATOM 632 C CA . THR A 1 89 ? -15.122 4.038 3.077 1.00 70.19 89 THR A CA 1
ATOM 633 C C . THR A 1 89 ? -16.233 3.435 2.213 1.00 70.19 89 THR A C 1
ATOM 635 O O . THR A 1 89 ? -16.384 3.802 1.052 1.00 70.19 89 THR A O 1
ATOM 638 N N . ALA A 1 90 ? -17.075 2.552 2.755 1.00 54.22 90 ALA A N 1
ATOM 639 C CA . ALA A 1 90 ? -18.468 2.574 2.312 1.00 54.22 90 ALA A CA 1
ATOM 640 C C . ALA A 1 90 ? -18.994 3.914 2.825 1.00 54.22 90 ALA A C 1
ATOM 642 O O . ALA A 1 90 ? -19.108 4.060 4.039 1.00 54.22 90 ALA A O 1
ATOM 643 N N . ALA A 1 91 ? -19.142 4.923 1.957 1.00 44.69 91 ALA A N 1
ATOM 644 C CA . ALA A 1 91 ? -19.490 6.289 2.359 1.00 44.69 91 ALA A CA 1
ATOM 645 C C . ALA A 1 91 ? -20.507 6.278 3.517 1.00 44.69 91 ALA A C 1
ATOM 647 O O . ALA A 1 91 ? -21.628 5.801 3.312 1.00 44.69 91 ALA A O 1
ATOM 648 N N . PRO A 1 92 ? -20.175 6.761 4.731 1.00 48.81 92 PRO A N 1
ATOM 649 C CA . PRO A 1 92 ? -21.217 6.995 5.696 1.00 48.81 92 PRO A CA 1
ATOM 650 C C . PRO A 1 92 ? -21.963 8.219 5.179 1.00 48.81 92 PRO A C 1
ATOM 652 O O . PRO A 1 92 ? -21.474 9.342 5.266 1.00 48.81 92 PRO A O 1
ATOM 655 N N . ILE A 1 93 ? -23.187 8.025 4.683 1.00 55.41 93 ILE A N 1
ATOM 656 C CA . ILE A 1 93 ? -24.215 9.005 5.026 1.00 55.41 93 ILE A CA 1
ATOM 657 C C . ILE A 1 93 ? -24.144 9.045 6.556 1.00 55.41 93 ILE A C 1
ATOM 659 O O . ILE A 1 93 ? -24.350 7.987 7.163 1.00 55.41 93 ILE A O 1
ATOM 663 N N . PRO A 1 94 ? -23.772 10.163 7.205 1.00 57.06 94 PRO A N 1
ATOM 664 C CA . PRO A 1 94 ? -23.871 10.230 8.649 1.00 57.06 94 PRO A CA 1
ATOM 665 C C . PRO A 1 94 ? -25.321 9.893 8.964 1.00 57.06 94 PRO A C 1
ATOM 667 O O . PRO A 1 94 ? -26.216 10.658 8.607 1.00 57.06 94 PRO A O 1
ATOM 670 N N . LYS A 1 95 ? -25.577 8.714 9.547 1.00 48.62 95 LYS A N 1
ATOM 671 C CA . LYS A 1 95 ? -26.897 8.408 10.084 1.00 48.62 95 LYS A CA 1
ATOM 672 C C . LYS A 1 95 ? -27.144 9.553 11.059 1.00 48.62 95 LYS A C 1
ATOM 674 O O . LYS A 1 95 ? -26.366 9.659 12.014 1.00 48.62 95 LYS A O 1
ATOM 679 N N . PRO A 1 96 ? -28.128 10.440 10.811 1.00 57.28 96 PRO A N 1
ATOM 680 C CA . PRO A 1 96 ? -28.432 11.483 11.769 1.00 57.28 96 PRO A CA 1
ATOM 681 C C . PRO A 1 96 ? -28.584 10.794 13.122 1.00 57.28 96 PRO A C 1
ATOM 683 O O . PRO A 1 96 ? -29.140 9.683 13.146 1.00 57.28 96 PRO A O 1
ATOM 686 N N . PRO A 1 97 ? -28.054 11.365 14.219 1.00 61.59 97 PRO A N 1
ATOM 687 C CA . PRO A 1 97 ? -28.250 10.773 15.532 1.00 61.59 97 PRO A CA 1
ATOM 688 C C . PRO A 1 97 ? -29.730 10.430 15.648 1.00 61.59 97 PRO A C 1
ATOM 690 O O . PRO A 1 97 ? -30.581 11.266 15.321 1.00 61.59 97 PRO A O 1
ATOM 693 N N . ALA A 1 98 ? -30.027 9.167 15.981 1.00 66.88 98 ALA A N 1
ATOM 694 C CA . ALA A 1 98 ? -31.404 8.722 16.110 1.00 66.88 98 ALA A CA 1
ATOM 695 C C . ALA A 1 98 ? -32.111 9.759 16.979 1.00 66.88 98 ALA A C 1
ATOM 697 O O . ALA A 1 98 ? -31.607 10.096 18.048 1.00 66.88 98 ALA A O 1
ATOM 698 N N . THR A 1 99 ? -33.195 10.346 16.469 1.00 72.25 99 THR A N 1
ATOM 699 C CA . THR A 1 99 ? -33.957 11.339 17.226 1.00 72.25 99 THR A CA 1
ATOM 700 C C . THR A 1 99 ? -34.320 10.662 18.549 1.00 72.25 99 THR A C 1
ATOM 702 O O . THR A 1 99 ? -35.075 9.690 18.494 1.00 72.25 99 THR A O 1
ATOM 705 N N . PRO A 1 100 ? -33.765 11.094 19.707 1.00 70.31 100 PRO A N 1
ATOM 706 C CA . PRO A 1 100 ? -33.984 10.370 20.950 1.00 70.31 100 PRO A CA 1
ATOM 707 C C . PRO A 1 100 ? -35.476 10.361 21.230 1.00 70.31 100 PRO A C 1
ATOM 709 O O . PRO A 1 100 ? -36.161 11.368 20.981 1.00 70.31 100 PRO A O 1
ATOM 712 N N . SER A 1 101 ? -35.972 9.228 21.710 1.00 72.06 101 SER A N 1
ATOM 713 C CA . SER A 1 101 ? -37.374 9.063 22.065 1.00 72.06 101 SER A CA 1
ATOM 714 C C . SER A 1 101 ? -37.795 10.130 23.079 1.00 72.06 101 SER A C 1
ATOM 716 O O . SER A 1 101 ? -36.978 10.696 23.813 1.00 72.06 101 SER A O 1
ATOM 718 N N . ILE A 1 102 ? -39.098 10.411 23.161 1.00 67.75 102 ILE A N 1
ATOM 719 C CA . ILE A 1 102 ? -39.626 11.361 24.154 1.00 67.75 102 ILE A CA 1
ATOM 720 C C . ILE A 1 102 ? -39.212 10.950 25.581 1.00 67.75 102 ILE A C 1
ATOM 722 O O . ILE A 1 102 ? -38.961 11.818 26.415 1.00 67.75 102 ILE A O 1
ATOM 726 N N . ALA A 1 103 ? -39.100 9.645 25.851 1.00 68.62 103 ALA A N 1
ATOM 727 C CA . ALA A 1 103 ? -38.647 9.119 27.135 1.00 68.62 103 ALA A CA 1
ATOM 728 C C . ALA A 1 103 ? -37.173 9.466 27.418 1.00 68.62 103 ALA A C 1
ATOM 730 O O . ALA A 1 103 ? -36.862 9.997 28.483 1.00 68.62 103 ALA A O 1
ATOM 731 N N . GLU A 1 104 ? -36.279 9.266 26.447 1.00 70.94 104 GLU A N 1
ATOM 732 C CA . GLU A 1 104 ? -34.845 9.577 26.579 1.00 70.94 104 GLU A CA 1
ATOM 733 C C . GLU A 1 104 ? -34.577 11.085 26.707 1.00 70.94 104 GLU A C 1
ATOM 735 O O . GLU A 1 104 ? -33.700 11.509 27.464 1.00 70.94 104 GLU A O 1
ATOM 740 N N . ARG A 1 105 ? -35.373 11.925 26.033 1.00 68.69 105 ARG A N 1
ATOM 741 C CA . ARG A 1 105 ? -35.287 13.394 26.155 1.00 68.69 105 ARG A CA 1
ATOM 742 C C . ARG A 1 105 ? -35.694 13.902 27.538 1.00 68.69 105 ARG A C 1
ATOM 744 O O . ARG A 1 105 ? -35.096 14.850 28.036 1.00 68.69 105 ARG A O 1
ATOM 751 N N . LYS A 1 106 ? -36.686 13.270 28.176 1.00 69.12 106 LYS A N 1
ATOM 752 C CA . LYS A 1 106 ? -37.126 13.619 29.539 1.00 69.12 106 LYS A CA 1
ATOM 753 C C . LYS A 1 106 ? -36.114 13.207 30.608 1.00 69.12 106 LYS A C 1
ATOM 755 O O . LYS A 1 106 ? -35.977 13.910 31.602 1.00 69.12 106 LYS A O 1
ATOM 760 N N . LEU A 1 107 ? -35.404 12.098 30.393 1.00 70.06 107 LEU A N 1
ATOM 761 C CA . LEU A 1 107 ? -34.344 11.631 31.294 1.00 70.06 107 LEU A CA 1
ATOM 762 C C . LEU A 1 107 ? -33.124 12.560 31.275 1.00 70.06 107 LEU A C 1
ATOM 764 O O . LEU A 1 107 ? -32.530 12.826 32.313 1.00 70.06 107 LEU A O 1
ATOM 768 N N . THR A 1 108 ? -32.767 13.069 30.096 1.00 70.75 108 THR A N 1
ATOM 769 C CA . THR A 1 108 ? -31.578 13.915 29.900 1.00 70.75 108 THR A CA 1
ATOM 770 C C . THR A 1 108 ? -31.836 15.395 30.175 1.00 70.75 108 THR A C 1
ATOM 772 O O . THR A 1 108 ? -30.921 16.122 30.553 1.00 70.75 108 THR A O 1
ATOM 775 N N . ASN A 1 109 ? -33.082 15.851 30.036 1.00 71.56 109 ASN A N 1
ATOM 776 C CA . ASN A 1 109 ? -33.503 17.190 30.424 1.00 71.56 109 ASN A CA 1
ATOM 777 C C . ASN A 1 109 ? -34.918 17.142 31.035 1.00 71.56 109 ASN A C 1
ATOM 779 O O . ASN A 1 109 ? -35.909 17.214 30.303 1.00 71.56 109 ASN A O 1
ATOM 783 N N . PRO A 1 110 ? -35.040 17.090 32.375 1.00 67.88 110 PRO A N 1
ATOM 784 C CA . PRO A 1 110 ? -36.330 17.003 33.068 1.00 67.88 110 PRO A CA 1
ATOM 785 C C . PRO A 1 110 ? -37.268 18.190 32.804 1.00 67.88 110 PRO A C 1
ATOM 787 O O . PRO A 1 110 ? -38.471 18.097 33.038 1.00 67.88 110 PRO A O 1
ATOM 790 N N . ARG A 1 111 ? -36.729 19.322 32.328 1.00 71.19 111 ARG A N 1
ATOM 791 C CA . ARG A 1 111 ? -37.497 20.528 31.976 1.00 71.19 111 ARG A CA 1
ATOM 792 C C . ARG A 1 111 ? -37.938 20.556 30.514 1.00 71.19 111 ARG A C 1
ATOM 794 O O . ARG A 1 111 ? -38.617 21.499 30.109 1.00 71.19 111 ARG A O 1
ATOM 801 N N . TRP A 1 112 ? -37.569 19.558 29.716 1.00 68.94 112 TRP A N 1
ATOM 802 C CA . TRP A 1 112 ? -37.945 19.504 28.313 1.00 68.94 112 TRP A CA 1
ATOM 8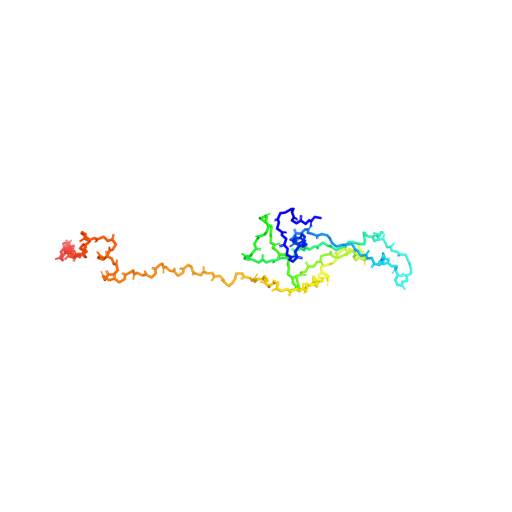03 C C . TRP A 1 112 ? -39.456 19.286 28.161 1.00 68.94 112 TRP A C 1
ATOM 805 O O . TRP A 1 112 ? -40.022 18.305 28.646 1.00 68.94 112 TRP A O 1
ATOM 815 N N . LYS A 1 113 ? -40.111 20.203 27.448 1.00 66.75 113 LYS A N 1
ATOM 816 C CA . LYS A 1 113 ? -41.483 20.053 26.958 1.00 66.75 113 LYS A CA 1
ATOM 817 C C . LYS A 1 113 ? -41.434 20.009 25.430 1.00 66.75 113 LYS A C 1
ATOM 819 O O . LYS A 1 113 ? -40.632 20.746 24.852 1.00 66.75 113 LYS A O 1
ATOM 824 N N . PRO A 1 114 ? -42.256 19.180 24.763 1.00 65.38 114 PRO A N 1
ATOM 825 C CA . PRO A 1 114 ? -42.361 19.250 23.315 1.00 65.38 114 PRO A CA 1
ATOM 826 C C . PRO A 1 114 ? -42.817 20.659 22.929 1.00 65.38 114 PRO A C 1
ATOM 828 O O . PRO A 1 114 ? -43.751 21.197 23.523 1.00 65.38 114 PRO A O 1
ATOM 831 N N . TYR A 1 115 ? -42.144 21.270 21.957 1.00 54.12 115 TYR A N 1
ATOM 832 C CA . TYR A 1 115 ? -42.634 22.496 21.340 1.00 54.12 115 TYR A CA 1
ATOM 833 C C . TYR A 1 115 ? -43.938 22.148 20.623 1.00 54.12 115 TYR A C 1
ATOM 835 O O . TYR A 1 115 ? -43.934 21.434 19.621 1.00 54.12 115 TYR A O 1
ATOM 843 N N . THR A 1 116 ? -45.062 22.629 21.148 1.00 51.41 116 THR A N 1
ATOM 844 C CA . THR A 1 116 ? -46.302 22.685 20.383 1.00 51.41 116 THR A CA 1
ATOM 845 C C . THR A 1 116 ? -46.069 23.722 19.295 1.00 51.41 116 THR A C 1
ATOM 847 O O . THR A 1 116 ? -45.969 24.910 19.595 1.00 51.41 116 THR A O 1
ATOM 850 N N . MET A 1 117 ? -45.925 23.296 18.039 1.00 37.50 117 MET A N 1
ATOM 851 C CA . MET A 1 117 ? -46.020 24.240 16.930 1.00 37.50 117 MET A CA 1
ATOM 852 C C . MET A 1 117 ? -47.432 24.821 16.961 1.00 37.50 117 MET A C 1
ATOM 854 O O . MET A 1 117 ? -48.390 24.159 16.566 1.00 37.50 117 MET A O 1
ATOM 858 N N . ILE A 1 118 ? -47.569 26.049 17.461 1.00 49.03 118 ILE A N 1
ATOM 859 C CA . ILE A 1 118 ? -48.757 26.854 17.205 1.00 49.03 118 ILE A CA 1
ATOM 860 C C . ILE A 1 118 ? -48.613 27.300 15.752 1.00 49.03 118 ILE A C 1
ATOM 862 O O . ILE A 1 118 ? -47.991 28.316 15.452 1.00 49.03 118 ILE A O 1
ATOM 866 N N . ILE A 1 119 ? -49.107 26.480 14.829 1.00 47.75 119 ILE A N 1
ATOM 867 C CA . ILE A 1 119 ? -49.355 26.923 13.463 1.00 47.75 119 ILE A CA 1
ATOM 868 C C . ILE A 1 119 ? -50.415 28.022 13.550 1.00 47.75 119 ILE A C 1
ATOM 870 O O . ILE A 1 119 ? -51.588 27.726 13.732 1.00 47.75 119 ILE A O 1
ATOM 874 N N . ASN A 1 120 ? -50.010 29.292 13.487 1.00 46.62 120 ASN A N 1
ATOM 875 C CA . ASN A 1 120 ? -50.951 30.397 13.311 1.00 46.62 120 ASN A CA 1
ATOM 876 C C . ASN A 1 120 ? -51.604 30.228 11.931 1.00 46.62 120 ASN A C 1
ATOM 878 O O . ASN A 1 120 ? -50.924 30.432 10.921 1.00 46.62 120 ASN A O 1
ATOM 882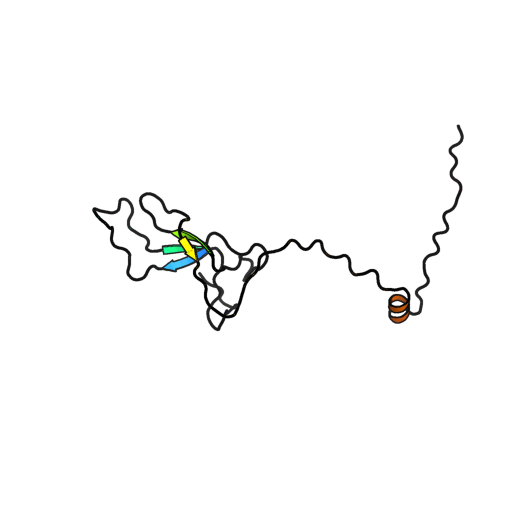 N N . PRO A 1 121 ? -52.894 29.864 11.832 1.00 54.66 121 PRO A N 1
ATOM 883 C CA . PRO A 1 121 ? -53.543 29.698 10.549 1.00 54.66 121 PRO A CA 1
ATOM 884 C C . PRO A 1 121 ? -54.154 31.044 10.172 1.00 54.66 121 PRO A C 1
ATOM 886 O O . PRO A 1 121 ? -55.336 31.257 10.413 1.00 54.66 121 PRO A O 1
ATOM 889 N N . ARG A 1 122 ? -53.352 31.991 9.669 1.00 49.91 122 ARG A N 1
ATOM 890 C CA . ARG A 1 122 ? -53.853 33.129 8.870 1.00 49.91 122 ARG A CA 1
ATOM 891 C C . ARG A 1 122 ? -52.720 34.007 8.361 1.00 49.91 122 ARG A C 1
ATOM 893 O O . ARG A 1 122 ? -52.271 34.935 9.026 1.00 49.91 122 ARG A O 1
ATOM 900 N N . TRP A 1 123 ? -52.331 33.734 7.128 1.00 41.84 123 TRP A N 1
ATOM 901 C CA . TRP A 1 123 ? -51.915 34.775 6.203 1.00 41.84 123 TRP A CA 1
ATOM 902 C C . TRP A 1 123 ? -52.619 34.462 4.881 1.00 41.84 123 TRP A C 1
ATOM 904 O O . TRP A 1 123 ? -52.146 33.652 4.090 1.00 41.84 123 TRP A O 1
ATOM 914 N N . GLU A 1 124 ? -53.821 35.010 4.704 1.00 54.75 124 GLU A N 1
ATOM 915 C CA . GLU A 1 124 ? -54.462 35.080 3.389 1.00 54.75 124 GLU A CA 1
ATOM 916 C C . GLU A 1 124 ? -53.960 36.365 2.716 1.00 54.75 124 GLU A C 1
ATOM 918 O O . GLU A 1 124 ? -54.084 37.434 3.319 1.00 54.75 124 GLU A O 1
ATOM 923 N N . PRO A 1 125 ? -53.375 36.308 1.508 1.00 46.25 125 PRO A N 1
ATOM 924 C CA . PRO A 1 125 ? -53.021 37.518 0.785 1.00 46.25 125 PRO A CA 1
ATOM 925 C C . PRO A 1 125 ? -54.305 38.167 0.253 1.00 46.25 125 PRO A C 1
ATOM 927 O O . PRO A 1 125 ? -55.049 37.563 -0.522 1.00 46.25 125 PRO A O 1
ATOM 930 N N . THR A 1 126 ? -54.579 39.399 0.679 1.00 50.91 126 THR A N 1
ATOM 931 C CA . THR A 1 126 ? -55.601 40.251 0.061 1.00 50.91 126 THR A CA 1
ATOM 932 C C . THR A 1 126 ? -55.252 40.483 -1.411 1.00 50.91 126 THR A C 1
ATOM 934 O O . THR A 1 126 ? -54.100 40.796 -1.715 1.00 50.91 126 THR A O 1
ATOM 937 N N . ARG A 1 127 ? -56.248 40.278 -2.285 1.00 51.12 127 ARG A N 1
ATOM 938 C CA . ARG A 1 127 ? -56.193 40.485 -3.743 1.00 51.12 127 ARG A CA 1
ATOM 939 C C . ARG A 1 127 ? -55.804 41.904 -4.134 1.00 51.12 127 ARG A C 1
ATOM 941 O O . ARG A 1 127 ? -56.233 42.833 -3.416 1.00 51.12 127 ARG A O 1
#

Secondary structure (DSSP, 8-state):
---SS-EETTEEPPBTT-EEE-SSPP--SSS--SS----EEEE----SS-EETTEEBP-TT-EEEE--SSS-EEEEE----SS------------PPP---HHHHHHH-TT------------PPP-

Sequence (127 aa):
NLSSNVFIEGKPAATVNSIAINTPPHIPPGGMFQKPPSNQGKIIVGSTGVFINDKPAARSGDTALTCNDPVDTPVGKVVAVGKVFIGETAAPIPKPPATPSIAERKLTNPRWKPYTMIINPRWEPTR

pLDDT: mean 81.89, std 17.27, range [37.5, 98.38]